Protein AF-A0A819YXC1-F1 (afdb_monomer_lite)

Sequence (133 aa):
MRSKEDSNTDRNRSNQQDRRNTTNINKDIIKSDGTELSPILGYSEEPLLPLAQACAPLNDIFHNLSFYVQLALKETPEQPRDGLSIDESAAIHLYTIEWDKPHRSLYSTLNYNLKNNDRPALLPFHRIFNKGL

Secondary structure (DSSP, 8-state):
--------------------------S-S----S------TTGGGSPPPPHHHHHGGGTTTSTTHHHHHHHHHHHS-SS-TTS--HHHHHHHHHHHPPPPTTSPPHHHHHHHHHHTT-HHHHHHHHGGG----

Radius of gyration: 30.27 Å; chains: 1; bounding box: 76×35×89 Å

Structure (mmCIF, N/CA/C/O backbone):
data_AF-A0A819YXC1-F1
#
_entry.id   AF-A0A819YXC1-F1
#
loop_
_atom_site.group_PDB
_atom_site.id
_atom_site.type_symbol
_atom_site.label_atom_id
_atom_site.label_alt_id
_atom_site.label_comp_id
_atom_site.label_asym_id
_atom_site.label_entity_id
_atom_site.label_seq_id
_atom_site.pdbx_PDB_ins_code
_atom_site.Cartn_x
_atom_site.Cartn_y
_atom_site.Cartn_z
_atom_site.occupancy
_atom_site.B_iso_or_equiv
_atom_site.auth_seq_id
_atom_site.auth_comp_id
_atom_site.auth_asym_id
_atom_site.auth_atom_id
_atom_site.pdbx_PDB_model_num
ATOM 1 N N . MET A 1 1 ? 57.436 12.893 75.046 1.00 37.62 1 MET A N 1
ATOM 2 C CA . MET A 1 1 ? 58.858 12.899 74.621 1.00 37.62 1 MET A CA 1
ATOM 3 C C . MET A 1 1 ? 58.949 11.954 73.427 1.00 37.62 1 MET A C 1
ATOM 5 O O . MET A 1 1 ? 58.628 10.796 73.606 1.00 37.62 1 MET A O 1
ATOM 9 N N . ARG A 1 2 ? 58.876 12.459 72.190 1.00 39.03 2 ARG A N 1
ATOM 10 C CA . ARG A 1 2 ? 59.947 12.967 71.302 1.00 39.03 2 ARG A CA 1
ATOM 11 C C . ARG A 1 2 ? 60.696 11.843 70.561 1.00 39.03 2 ARG A C 1
ATOM 13 O O . ARG A 1 2 ? 61.316 11.019 71.219 1.00 39.03 2 ARG A O 1
ATOM 20 N N . SER A 1 3 ? 60.627 11.946 69.222 1.00 43.12 3 SER A N 1
ATOM 21 C CA . SER A 1 3 ? 61.522 11.463 68.138 1.00 43.12 3 SER A CA 1
ATOM 22 C C . SER A 1 3 ? 60.753 10.617 67.106 1.00 43.12 3 SER A C 1
ATOM 24 O O . SER A 1 3 ? 60.200 9.591 67.475 1.00 43.12 3 SER A O 1
ATOM 26 N N . LYS A 1 4 ? 60.414 11.148 65.914 1.00 43.84 4 LYS A N 1
ATOM 27 C CA . LYS A 1 4 ? 61.235 11.432 64.699 1.00 43.84 4 LYS A CA 1
ATOM 28 C C . LYS A 1 4 ? 61.573 10.139 63.938 1.00 43.84 4 LYS A C 1
ATOM 30 O O . LYS A 1 4 ? 62.145 9.247 64.544 1.00 43.84 4 LYS A O 1
ATOM 35 N N . GLU A 1 5 ? 60.968 9.970 62.750 1.00 39.44 5 GLU A N 1
ATOM 36 C CA . GLU A 1 5 ? 61.634 9.992 61.417 1.00 39.44 5 GLU A CA 1
ATOM 37 C C . GLU A 1 5 ? 62.434 8.684 61.204 1.00 39.44 5 GLU A C 1
ATOM 39 O O . GLU A 1 5 ? 63.297 8.357 62.000 1.00 39.44 5 GLU A O 1
ATOM 44 N N . ASP A 1 6 ? 62.097 7.797 60.260 1.00 44.16 6 ASP A N 1
ATOM 45 C CA . ASP A 1 6 ? 62.303 8.022 58.829 1.00 44.16 6 ASP A CA 1
ATOM 46 C C . ASP A 1 6 ? 61.641 6.956 57.923 1.00 44.16 6 ASP A C 1
ATOM 48 O O . ASP 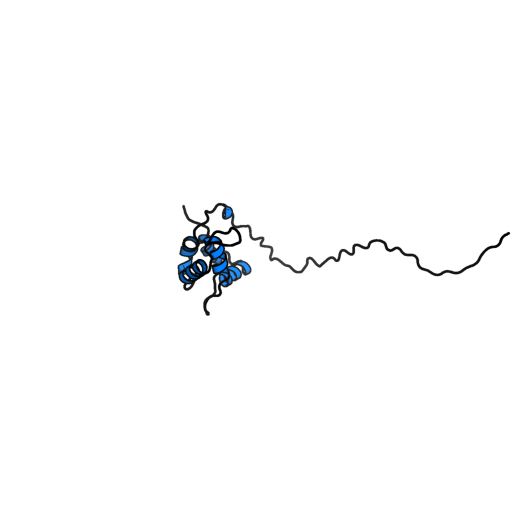A 1 6 ? 61.614 5.773 58.244 1.00 44.16 6 ASP A O 1
ATOM 52 N N . SER A 1 7 ? 61.212 7.426 56.743 1.00 41.75 7 SER A N 1
ATOM 53 C CA . SER A 1 7 ? 61.356 6.800 55.413 1.00 41.75 7 SER A CA 1
ATOM 54 C C . SER A 1 7 ? 60.830 5.372 55.178 1.00 41.75 7 SER A C 1
ATOM 56 O O . SER A 1 7 ? 61.437 4.397 55.594 1.00 41.75 7 SER A O 1
ATOM 58 N N . ASN A 1 8 ? 59.864 5.188 54.273 1.00 41.81 8 ASN A N 1
ATOM 59 C CA . ASN A 1 8 ? 60.129 5.193 52.830 1.00 41.81 8 ASN A CA 1
ATOM 60 C C . ASN A 1 8 ? 58.842 4.872 52.041 1.00 41.81 8 ASN A C 1
ATOM 62 O O . ASN A 1 8 ? 58.241 3.818 52.205 1.00 41.81 8 ASN A O 1
ATOM 66 N N . THR A 1 9 ? 58.445 5.829 51.205 1.00 44.41 9 THR A N 1
ATOM 67 C CA . THR A 1 9 ? 57.880 5.675 49.858 1.00 44.41 9 THR A CA 1
ATOM 68 C C . THR A 1 9 ? 57.171 4.361 49.531 1.00 44.41 9 THR A C 1
ATOM 70 O O . THR A 1 9 ? 57.817 3.411 49.104 1.00 44.41 9 THR A O 1
ATOM 73 N N . ASP A 1 10 ? 55.837 4.383 49.507 1.00 46.06 10 ASP A N 1
ATOM 74 C CA . ASP A 1 10 ? 55.152 3.659 48.444 1.00 46.06 10 ASP A CA 1
ATOM 75 C C . ASP A 1 10 ? 54.018 4.464 47.821 1.00 46.06 10 ASP A C 1
ATOM 77 O O . ASP A 1 10 ? 53.170 5.091 48.460 1.00 46.06 10 ASP A O 1
ATOM 81 N N . ARG A 1 11 ? 54.129 4.528 46.502 1.00 46.84 11 ARG A N 1
ATOM 82 C CA . ARG A 1 11 ? 53.378 5.365 45.586 1.00 46.84 11 ARG A CA 1
ATOM 83 C C . ARG A 1 11 ? 51.977 4.788 45.445 1.00 46.84 11 ARG A C 1
ATOM 85 O O . ARG A 1 11 ? 51.830 3.705 44.901 1.00 46.84 11 ARG A O 1
ATOM 92 N N . ASN A 1 12 ? 50.950 5.540 45.831 1.00 42.66 12 ASN A N 1
ATOM 93 C CA . ASN A 1 12 ? 49.647 5.444 45.167 1.00 42.66 12 ASN A CA 1
ATOM 94 C C . ASN A 1 12 ? 48.804 6.705 45.400 1.00 42.66 12 ASN A C 1
ATOM 96 O O . ASN A 1 12 ? 47.767 6.708 46.053 1.00 42.66 12 ASN A O 1
ATOM 100 N N . ARG A 1 13 ? 49.269 7.819 44.824 1.00 39.72 13 ARG A N 1
ATOM 101 C CA . ARG A 1 13 ? 48.371 8.881 44.360 1.00 39.72 13 ARG A CA 1
ATOM 102 C C . ARG A 1 13 ? 47.984 8.538 42.930 1.00 39.72 13 ARG A C 1
ATOM 104 O O . ARG A 1 13 ? 48.865 8.497 42.075 1.00 39.72 13 ARG A O 1
ATOM 111 N N . SER A 1 14 ? 46.692 8.389 42.662 1.00 43.00 14 SER A N 1
ATOM 112 C CA . SER A 1 14 ? 45.974 9.340 41.802 1.00 43.00 14 SER A CA 1
ATOM 113 C C . SER A 1 14 ? 44.521 8.913 41.618 1.00 43.00 14 SER A C 1
ATOM 115 O O . SER A 1 14 ? 44.220 7.970 40.898 1.00 43.00 14 SER A O 1
ATOM 117 N N . ASN A 1 15 ? 43.643 9.682 42.260 1.00 42.03 15 ASN A N 1
ATOM 118 C CA . ASN A 1 15 ? 42.511 10.345 41.623 1.00 42.03 15 ASN A CA 1
ATOM 119 C C . ASN A 1 15 ? 41.668 9.482 40.682 1.00 42.03 15 ASN A C 1
ATOM 121 O O . ASN A 1 15 ? 41.811 9.502 39.459 1.00 42.03 15 ASN A O 1
ATOM 125 N N . GLN A 1 16 ? 40.684 8.837 41.296 1.00 46.81 16 GLN A N 1
ATOM 126 C CA . GLN A 1 16 ? 39.405 8.528 40.681 1.00 46.81 16 GLN A CA 1
ATOM 127 C C . GLN A 1 16 ? 38.700 9.863 40.372 1.00 46.81 16 GLN A C 1
ATOM 129 O O . GLN A 1 16 ? 37.905 10.365 41.157 1.00 46.81 16 GLN A O 1
ATOM 134 N N . GLN A 1 17 ? 39.088 10.489 39.259 1.00 46.31 17 GLN A N 1
ATOM 135 C CA . GLN A 1 17 ? 38.450 11.684 38.720 1.00 46.31 17 GLN A CA 1
ATOM 136 C C . GLN A 1 17 ? 37.886 11.337 37.344 1.00 46.31 17 GLN A C 1
ATOM 138 O O . GLN A 1 17 ? 38.631 11.052 36.405 1.00 46.31 17 GLN A O 1
ATOM 143 N N . ASP A 1 18 ? 36.558 11.323 37.286 1.00 48.75 18 ASP A N 1
ATOM 144 C CA . ASP A 1 18 ? 35.676 11.434 36.126 1.00 48.75 18 ASP A CA 1
ATOM 145 C C . ASP A 1 18 ? 36.365 11.646 34.773 1.00 48.75 18 ASP A C 1
ATOM 147 O O . ASP A 1 18 ? 36.570 12.768 34.303 1.00 48.75 18 ASP A O 1
ATOM 151 N N . ARG A 1 19 ? 36.651 10.542 34.082 1.00 42.91 19 ARG A N 1
ATOM 152 C CA . ARG A 1 19 ? 36.908 10.563 32.644 1.00 42.91 19 ARG A CA 1
ATOM 153 C C . ARG A 1 19 ? 35.630 10.177 31.920 1.00 42.91 19 ARG A C 1
ATOM 155 O O . ARG A 1 19 ? 35.363 9.005 31.672 1.00 42.91 19 ARG A O 1
ATOM 162 N N . ARG A 1 20 ? 34.857 11.200 31.545 1.00 46.56 20 ARG A N 1
ATOM 163 C CA . ARG A 1 20 ? 33.948 11.128 30.397 1.00 46.56 20 ARG A CA 1
ATOM 164 C C . ARG A 1 20 ? 34.801 10.815 29.165 1.00 46.56 20 ARG A C 1
ATOM 166 O O . ARG A 1 20 ? 35.283 11.723 28.499 1.00 46.56 20 ARG A O 1
ATOM 173 N N . ASN A 1 21 ? 35.022 9.535 28.881 1.00 39.66 21 ASN A N 1
ATOM 174 C CA . ASN A 1 21 ? 35.557 9.112 27.595 1.00 39.66 21 ASN A CA 1
ATOM 175 C C . ASN A 1 21 ? 34.415 9.184 26.578 1.00 39.66 21 ASN A C 1
ATOM 177 O O . ASN A 1 21 ? 33.732 8.202 26.297 1.00 39.66 21 ASN A O 1
ATOM 181 N N . THR A 1 22 ? 34.212 10.391 26.048 1.00 42.28 22 THR A N 1
ATOM 182 C CA . THR A 1 22 ? 33.629 10.639 24.729 1.00 42.28 22 THR A CA 1
ATOM 183 C C . THR A 1 22 ? 34.379 9.791 23.712 1.00 42.28 22 THR A C 1
ATOM 185 O O . THR A 1 22 ? 35.410 10.196 23.175 1.00 42.28 22 THR A O 1
ATOM 188 N N . THR A 1 23 ? 33.879 8.581 23.475 1.00 42.09 23 THR A N 1
ATOM 189 C CA . THR A 1 23 ? 34.298 7.792 22.325 1.00 42.09 23 THR A CA 1
ATOM 190 C C . THR A 1 23 ? 33.631 8.432 21.124 1.00 42.09 23 THR A C 1
ATOM 192 O O . THR A 1 23 ? 32.432 8.298 20.897 1.00 42.09 23 THR A O 1
ATOM 195 N N . ASN A 1 24 ? 34.444 9.219 20.432 1.00 45.59 24 ASN A N 1
ATOM 196 C CA . ASN A 1 24 ? 34.221 9.779 19.118 1.00 45.59 24 ASN A CA 1
ATOM 197 C C . ASN A 1 24 ? 33.987 8.603 18.155 1.00 45.59 24 ASN A C 1
ATOM 199 O O . ASN A 1 24 ? 34.919 8.084 17.546 1.00 45.59 24 ASN A O 1
ATOM 203 N N . ILE A 1 25 ? 32.754 8.097 18.109 1.00 51.22 25 ILE A N 1
ATOM 204 C CA . ILE A 1 25 ? 32.323 7.140 17.095 1.00 51.22 25 ILE A CA 1
ATOM 205 C C . ILE A 1 25 ? 32.235 7.906 15.778 1.00 51.22 25 ILE A C 1
ATOM 207 O O . ILE A 1 25 ? 31.232 8.538 15.466 1.00 51.22 25 ILE A O 1
ATOM 211 N N . ASN A 1 26 ? 33.376 7.916 15.090 1.00 45.84 26 ASN A N 1
ATOM 212 C CA . ASN A 1 26 ? 33.585 8.117 13.663 1.00 45.84 26 ASN A CA 1
ATOM 213 C C . ASN A 1 26 ? 32.309 8.484 12.894 1.00 45.84 26 ASN A C 1
ATOM 215 O O . ASN A 1 26 ? 31.552 7.621 12.453 1.00 45.84 26 ASN A O 1
ATOM 219 N N . LYS A 1 27 ? 32.135 9.789 12.673 1.00 43.56 27 LYS A N 1
ATOM 220 C CA . LYS A 1 27 ? 31.130 10.408 11.793 1.00 43.56 27 LYS A CA 1
ATOM 221 C C . LYS A 1 27 ? 31.324 10.074 10.298 1.00 43.56 27 LYS A C 1
ATOM 223 O O . LYS A 1 27 ? 30.645 10.650 9.458 1.00 43.56 27 LYS A O 1
ATOM 228 N N . ASP A 1 28 ? 32.211 9.134 9.970 1.00 49.22 28 ASP A N 1
ATOM 229 C CA . ASP A 1 28 ? 32.780 8.947 8.631 1.00 49.22 28 ASP A CA 1
ATOM 230 C C . ASP A 1 28 ? 32.272 7.709 7.873 1.00 49.22 28 ASP A C 1
ATOM 232 O O . ASP A 1 28 ? 32.888 7.298 6.892 1.00 49.22 28 ASP A O 1
ATOM 236 N N . ILE A 1 29 ? 31.141 7.103 8.261 1.00 52.31 29 ILE A N 1
ATOM 237 C CA . ILE A 1 29 ? 30.541 6.006 7.470 1.00 52.31 29 ILE A CA 1
ATOM 238 C C . ILE A 1 29 ? 29.022 6.163 7.327 1.00 52.31 29 ILE A C 1
ATOM 240 O O . ILE A 1 29 ? 28.264 5.230 7.543 1.00 52.31 29 ILE A O 1
ATOM 244 N N . ILE A 1 30 ? 28.566 7.347 6.926 1.00 50.19 30 ILE A N 1
ATOM 245 C CA . ILE A 1 30 ? 27.427 7.477 6.008 1.00 50.19 30 ILE A CA 1
ATOM 246 C C . ILE A 1 30 ? 27.813 8.612 5.061 1.00 50.19 30 ILE A C 1
ATOM 248 O O . ILE A 1 30 ? 27.563 9.782 5.337 1.00 50.19 30 ILE A O 1
ATOM 252 N N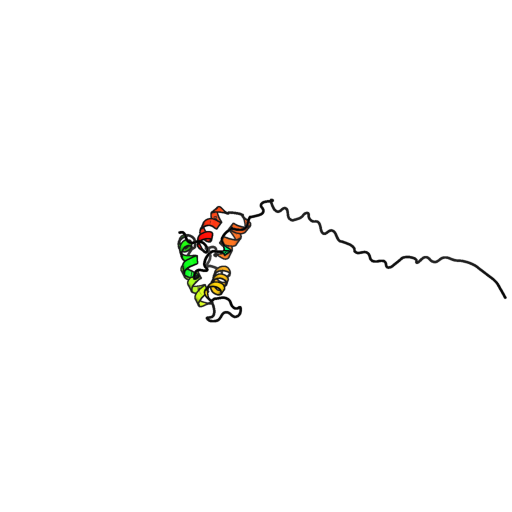 . LYS A 1 31 ? 28.465 8.289 3.939 1.00 43.34 31 LYS A N 1
ATOM 253 C CA . LYS A 1 31 ? 28.396 9.184 2.782 1.00 43.34 31 LYS A CA 1
ATOM 254 C C . LYS A 1 31 ? 26.957 9.094 2.281 1.00 43.34 31 LYS A C 1
ATOM 256 O O . LYS A 1 31 ? 26.660 8.243 1.450 1.00 43.34 31 LYS A O 1
ATOM 261 N N . SER A 1 32 ? 26.059 9.902 2.845 1.00 53.38 32 SER A N 1
ATOM 262 C CA . SER A 1 32 ? 24.868 10.286 2.101 1.00 53.38 32 SER A CA 1
ATOM 263 C C . SER A 1 32 ? 25.391 11.099 0.928 1.00 53.38 32 SER A C 1
ATOM 265 O O . SER A 1 32 ? 26.241 11.977 1.088 1.00 53.38 32 SER A O 1
ATOM 267 N N . ASP A 1 33 ? 24.967 10.761 -0.274 1.00 51.59 33 ASP A N 1
ATOM 268 C CA . ASP A 1 33 ? 25.308 11.471 -1.499 1.00 51.59 33 ASP A CA 1
ATOM 269 C C . ASP A 1 33 ? 24.599 12.832 -1.564 1.00 51.59 33 ASP A C 1
ATOM 271 O O . ASP A 1 33 ? 24.025 13.184 -2.583 1.00 51.59 33 ASP A O 1
ATOM 275 N N . GLY A 1 34 ? 24.602 13.597 -0.466 1.00 50.44 34 GLY A N 1
ATOM 276 C CA . GLY A 1 34 ? 24.258 15.019 -0.406 1.00 50.44 34 GLY A CA 1
ATOM 277 C C . GLY A 1 34 ? 22.885 15.428 -0.938 1.00 50.44 34 GLY A C 1
ATOM 278 O O . GLY A 1 34 ? 22.594 16.620 -0.961 1.00 50.44 34 GLY A O 1
ATOM 279 N N . THR A 1 35 ? 22.034 14.495 -1.355 1.00 54.94 35 THR A N 1
ATOM 280 C CA . THR A 1 35 ? 20.732 14.818 -1.919 1.00 54.94 35 THR A CA 1
ATOM 281 C C . THR A 1 35 ? 19.728 14.720 -0.788 1.00 54.94 35 THR A C 1
ATOM 283 O O . THR A 1 35 ? 19.040 13.717 -0.624 1.00 54.94 35 THR A O 1
ATOM 286 N N . GLU A 1 36 ? 19.690 15.756 0.050 1.00 59.47 36 GLU A N 1
ATOM 287 C CA . GLU A 1 36 ? 18.608 15.945 1.010 1.00 59.47 36 GLU A CA 1
ATOM 288 C C . GLU A 1 36 ? 17.294 15.966 0.218 1.00 59.47 36 GLU A C 1
ATOM 290 O O . GLU A 1 36 ? 16.993 16.911 -0.515 1.00 59.47 36 GLU A O 1
ATOM 295 N N . LEU A 1 37 ? 16.548 14.859 0.261 1.00 62.38 37 LEU A N 1
ATOM 296 C CA . LEU A 1 37 ? 15.293 14.763 -0.461 1.00 62.38 37 LEU A CA 1
ATOM 297 C C . LEU A 1 37 ? 14.291 15.655 0.259 1.00 62.38 37 LEU A C 1
ATOM 299 O O . LEU A 1 37 ? 13.804 15.303 1.330 1.00 62.38 37 LEU A O 1
ATOM 303 N N . SER A 1 38 ? 13.988 16.810 -0.334 1.00 66.44 38 SER A N 1
ATOM 304 C CA . SER A 1 38 ? 12.944 17.678 0.197 1.00 66.44 38 SER A CA 1
ATOM 305 C C . SER A 1 38 ? 11.631 16.891 0.316 1.00 66.44 38 SER A C 1
ATOM 307 O O . SER A 1 38 ? 11.305 16.136 -0.613 1.00 66.44 38 SER A O 1
ATOM 309 N N . PRO A 1 39 ? 10.886 17.055 1.426 1.00 66.88 39 PRO A N 1
ATOM 310 C CA . PRO A 1 39 ? 9.560 16.474 1.577 1.00 66.88 39 PRO A CA 1
ATOM 311 C C . PRO A 1 39 ? 8.666 16.818 0.384 1.00 66.88 39 PRO A C 1
ATOM 313 O O . PRO A 1 39 ? 8.789 17.895 -0.205 1.00 66.88 39 PRO A O 1
ATOM 316 N N . ILE A 1 40 ? 7.745 15.918 0.041 1.00 66.88 40 ILE A N 1
ATOM 317 C CA . ILE A 1 40 ? 6.699 16.222 -0.938 1.00 66.88 40 ILE A CA 1
ATOM 318 C C . ILE A 1 40 ? 5.764 17.251 -0.288 1.00 66.88 40 ILE A C 1
ATOM 320 O O . ILE A 1 40 ? 5.000 16.924 0.619 1.00 66.88 40 ILE A O 1
ATOM 324 N N . LEU A 1 41 ? 5.881 18.513 -0.705 1.00 70.19 41 LEU A N 1
ATOM 325 C CA . LEU A 1 41 ? 5.071 19.616 -0.184 1.00 70.19 41 LEU A CA 1
ATOM 326 C C . LEU A 1 41 ? 3.600 19.450 -0.592 1.00 70.19 41 LEU A C 1
ATOM 328 O O . LEU A 1 41 ? 3.315 19.011 -1.702 1.00 70.19 41 LEU A O 1
ATOM 332 N N . GLY A 1 42 ? 2.679 19.828 0.299 1.00 64.31 42 GLY A N 1
ATOM 333 C CA . GLY A 1 42 ? 1.230 19.778 0.057 1.00 64.31 42 GLY A CA 1
ATOM 334 C C . GLY A 1 42 ? 0.578 18.419 0.321 1.00 64.31 42 GLY A C 1
ATOM 335 O O . GLY A 1 42 ? -0.638 18.354 0.426 1.00 64.31 42 GLY A O 1
ATOM 336 N N . TYR A 1 43 ? 1.365 17.358 0.524 1.00 66.25 43 TYR A N 1
ATOM 337 C CA . TYR A 1 43 ? 0.850 16.011 0.789 1.00 66.25 43 TYR A CA 1
ATOM 338 C C . TYR A 1 43 ? -0.016 15.925 2.057 1.00 66.25 43 TYR A C 1
ATOM 340 O O . TYR A 1 43 ? -1.001 15.198 2.080 1.00 66.25 43 TYR A O 1
ATOM 348 N N . SER A 1 44 ? 0.336 16.663 3.117 1.00 70.62 44 SER A N 1
ATOM 349 C CA . SER A 1 44 ? -0.435 16.687 4.371 1.00 70.62 44 SER A CA 1
ATOM 350 C C . SER A 1 44 ? -1.829 17.295 4.227 1.00 70.62 44 SER A C 1
ATOM 352 O O . SER A 1 44 ? -2.676 17.057 5.081 1.00 70.62 44 SER A O 1
ATOM 354 N N . GLU A 1 45 ? -2.051 18.082 3.173 1.00 75.12 45 GLU A N 1
ATOM 355 C CA . GLU A 1 45 ? -3.302 18.804 2.931 1.00 75.12 45 GLU A CA 1
ATOM 356 C C . GLU A 1 45 ? -4.261 18.020 2.022 1.00 75.12 45 GLU A C 1
ATOM 358 O O . GLU A 1 45 ? -5.393 18.446 1.790 1.00 75.12 45 GLU A O 1
ATOM 363 N N . GLU A 1 46 ? -3.816 16.878 1.492 1.00 69.50 46 GLU A N 1
ATOM 364 C CA . GLU A 1 46 ? -4.615 16.034 0.611 1.00 69.50 46 GLU A CA 1
ATOM 365 C C . GLU A 1 46 ? -5.658 15.248 1.419 1.00 69.50 46 GLU A C 1
ATOM 367 O O . GLU A 1 46 ? -5.356 14.713 2.492 1.00 69.50 46 GLU A O 1
ATOM 372 N N . PRO A 1 47 ? -6.902 15.142 0.923 1.00 74.81 47 PRO A N 1
ATOM 373 C CA . PRO A 1 47 ? -7.937 14.392 1.612 1.00 74.81 47 PRO A CA 1
ATOM 374 C C . PRO A 1 47 ? -7.589 12.902 1.640 1.00 74.81 47 PRO A C 1
ATOM 376 O O . PRO A 1 47 ? -7.214 12.312 0.625 1.00 74.81 47 PRO A O 1
ATOM 379 N N . LEU A 1 48 ? -7.791 12.266 2.795 1.00 79.19 48 LEU A N 1
ATOM 380 C CA . LEU A 1 48 ? -7.687 10.816 2.907 1.00 79.19 48 LEU A CA 1
ATOM 381 C C . LEU A 1 48 ? -8.808 10.167 2.087 1.00 79.19 48 LEU A C 1
ATOM 383 O O . LEU A 1 48 ? -9.995 10.370 2.351 1.00 79.19 48 LEU A O 1
ATOM 387 N N . LEU A 1 49 ? -8.418 9.403 1.069 1.00 85.31 49 LEU A N 1
ATOM 388 C CA . LEU A 1 49 ? -9.335 8.642 0.229 1.00 85.31 49 LEU A CA 1
ATOM 389 C C . LEU A 1 49 ? -9.444 7.198 0.734 1.00 85.31 49 LEU A C 1
ATOM 391 O O . LEU A 1 49 ? -8.460 6.661 1.246 1.00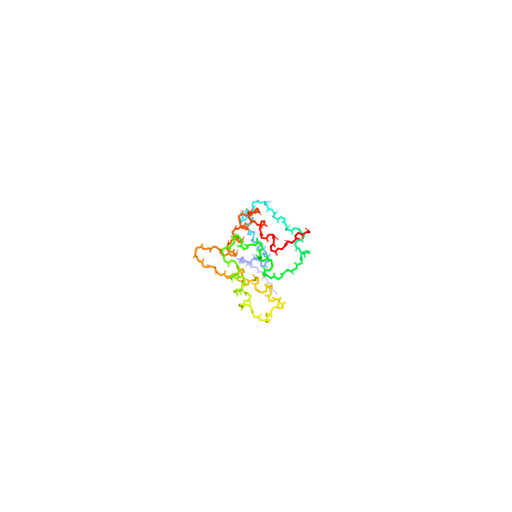 85.31 49 LEU A O 1
ATOM 395 N N . PRO A 1 50 ? -10.593 6.529 0.514 1.00 91.31 50 PRO A N 1
ATOM 396 C CA . PRO A 1 50 ? -10.688 5.089 0.710 1.00 91.31 50 PRO A CA 1
ATOM 397 C C . PRO A 1 50 ? -9.601 4.359 -0.081 1.00 91.31 50 PRO A C 1
ATOM 399 O O . PRO A 1 50 ? -9.303 4.737 -1.224 1.00 91.31 50 PRO A O 1
ATOM 402 N N . LEU A 1 51 ? -9.053 3.278 0.478 1.00 91.50 51 LEU A N 1
ATOM 403 C CA . LEU A 1 51 ? -7.877 2.593 -0.064 1.00 91.50 51 LEU A CA 1
ATOM 404 C C . LEU A 1 51 ? -8.073 2.188 -1.530 1.00 91.50 51 LEU A C 1
ATOM 406 O O . LEU A 1 51 ? -7.204 2.402 -2.374 1.00 91.50 51 LEU A O 1
ATOM 410 N N . ALA A 1 52 ? -9.251 1.659 -1.863 1.00 91.75 52 ALA A N 1
ATOM 411 C CA . ALA A 1 52 ? -9.574 1.251 -3.226 1.00 91.75 52 ALA A CA 1
ATOM 412 C C . ALA A 1 52 ? -9.549 2.418 -4.228 1.00 91.75 52 ALA A C 1
ATOM 414 O O . ALA A 1 52 ? -9.111 2.240 -5.365 1.00 91.75 52 ALA A O 1
ATOM 415 N N . GLN A 1 53 ? -9.987 3.613 -3.819 1.00 90.50 53 GLN A N 1
ATOM 416 C CA . GLN A 1 53 ? -9.958 4.796 -4.682 1.00 90.50 53 GLN A CA 1
ATOM 417 C C . GLN A 1 53 ? -8.532 5.308 -4.869 1.00 90.50 53 GLN A C 1
ATOM 419 O O . GLN A 1 53 ? -8.151 5.644 -5.989 1.00 90.50 53 GLN A O 1
ATOM 424 N N . ALA A 1 54 ? -7.743 5.310 -3.796 1.00 88.06 54 ALA A N 1
ATOM 425 C CA . ALA A 1 54 ? -6.339 5.692 -3.831 1.00 88.06 54 ALA A CA 1
ATOM 426 C C . ALA A 1 54 ? -5.508 4.747 -4.724 1.00 88.06 54 ALA A C 1
ATOM 428 O O . ALA A 1 54 ? -4.652 5.185 -5.489 1.00 88.06 54 ALA A O 1
ATOM 429 N N . CYS A 1 55 ? -5.794 3.442 -4.703 1.00 90.31 55 CYS A N 1
ATOM 430 C CA . CYS A 1 55 ? -5.092 2.459 -5.532 1.00 90.31 55 CYS A CA 1
ATOM 431 C C . CYS A 1 55 ? -5.598 2.369 -6.981 1.00 90.31 55 CYS A C 1
ATOM 43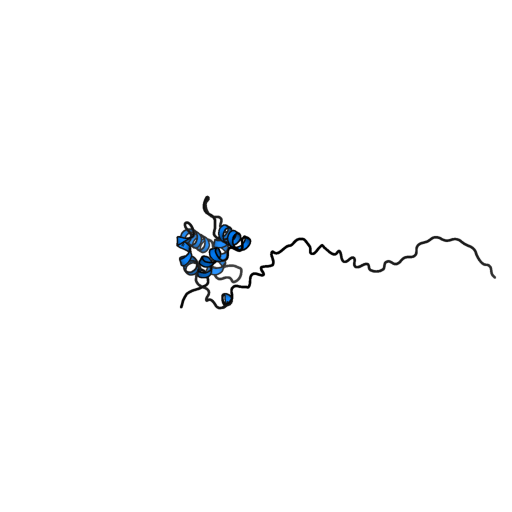3 O O . CYS A 1 55 ? -4.886 1.831 -7.829 1.00 90.31 55 CYS A O 1
ATOM 435 N N . ALA A 1 56 ? -6.786 2.889 -7.303 1.00 89.62 56 ALA A N 1
ATOM 436 C CA . ALA A 1 56 ? -7.365 2.768 -8.645 1.00 89.62 56 ALA A CA 1
ATOM 437 C C . ALA A 1 56 ? -6.436 3.253 -9.784 1.00 89.62 56 ALA A C 1
ATOM 439 O O . ALA A 1 56 ? -6.315 2.532 -10.778 1.00 89.62 56 ALA A O 1
ATOM 440 N N . PRO A 1 57 ? -5.711 4.388 -9.663 1.00 87.31 57 PRO A N 1
ATOM 441 C CA . PRO A 1 57 ? -4.786 4.861 -10.698 1.00 87.31 57 PRO A CA 1
ATOM 442 C C . PRO A 1 57 ? -3.554 3.971 -10.916 1.00 87.31 57 PRO A C 1
ATOM 444 O O . PRO A 1 57 ? -2.811 4.191 -11.869 1.00 87.31 57 PRO A O 1
ATOM 447 N N . LEU A 1 58 ? -3.304 3.010 -10.023 1.00 88.62 58 LEU A N 1
ATOM 448 C CA . LEU A 1 58 ? -2.141 2.124 -10.053 1.00 88.62 58 LEU A CA 1
ATOM 449 C C . LEU A 1 58 ? -2.434 0.735 -10.621 1.00 88.62 58 LEU A C 1
ATOM 451 O O . LEU A 1 58 ? -1.502 -0.048 -10.810 1.00 88.62 58 LEU A O 1
ATOM 455 N N . ASN A 1 59 ? -3.701 0.417 -10.894 1.00 87.06 59 ASN A N 1
ATOM 456 C CA . ASN A 1 59 ? -4.104 -0.910 -11.363 1.00 87.06 59 ASN A CA 1
ATOM 457 C C . ASN A 1 59 ? -3.403 -1.331 -12.664 1.00 87.06 59 ASN A C 1
ATOM 459 O O . ASN A 1 59 ? -3.126 -2.513 -12.838 1.00 87.06 59 ASN A O 1
ATOM 463 N N . ASP A 1 60 ? -3.063 -0.380 -13.536 1.00 86.44 60 ASP A N 1
ATOM 464 C CA . ASP A 1 60 ? -2.380 -0.668 -14.807 1.00 86.44 60 ASP A CA 1
ATOM 465 C C . ASP A 1 60 ? -0.861 -0.865 -14.649 1.00 86.44 60 ASP A C 1
ATOM 467 O O . ASP A 1 60 ? -0.182 -1.315 -15.570 1.00 86.44 60 ASP A O 1
ATOM 471 N N . ILE A 1 61 ? -0.309 -0.523 -13.482 1.00 87.12 61 ILE A N 1
ATOM 472 C CA . ILE A 1 61 ? 1.133 -0.579 -13.189 1.00 87.12 61 ILE A CA 1
ATOM 473 C C . ILE A 1 61 ? 1.479 -1.871 -12.458 1.00 87.12 61 ILE A C 1
ATOM 475 O O . ILE A 1 61 ? 2.556 -2.442 -12.638 1.00 87.12 61 ILE A O 1
ATOM 479 N N . PHE A 1 62 ? 0.557 -2.331 -11.620 1.00 87.44 62 PHE A N 1
ATOM 480 C CA . PHE A 1 62 ? 0.766 -3.449 -10.724 1.00 87.44 62 PHE A CA 1
ATOM 481 C C . PHE A 1 62 ? -0.097 -4.643 -11.100 1.00 87.44 62 PHE A C 1
ATOM 483 O O . PHE A 1 62 ? -1.317 -4.552 -11.216 1.00 87.44 62 PHE A O 1
ATOM 490 N N . HIS A 1 63 ? 0.543 -5.804 -11.201 1.00 89.75 63 HIS A N 1
ATOM 491 C CA . HIS A 1 63 ? -0.151 -7.050 -11.488 1.00 89.75 63 HIS A CA 1
ATOM 492 C C . HIS A 1 63 ? -1.173 -7.388 -10.393 1.00 89.75 63 HIS A C 1
ATOM 494 O O . HIS A 1 63 ? -0.810 -7.529 -9.229 1.00 89.75 63 HIS A O 1
ATOM 500 N N . ASN A 1 64 ? -2.443 -7.552 -10.776 1.00 92.69 64 ASN A N 1
ATOM 501 C CA . ASN A 1 64 ? -3.540 -7.937 -9.883 1.00 92.69 64 ASN A CA 1
ATOM 502 C C . ASN A 1 64 ? -3.698 -7.051 -8.631 1.00 92.69 64 ASN A C 1
ATOM 504 O O . ASN A 1 64 ? -4.191 -7.520 -7.607 1.00 92.69 64 ASN A O 1
ATOM 508 N N . LEU A 1 65 ? -3.348 -5.759 -8.694 1.00 93.44 65 LEU A N 1
ATOM 509 C CA . LEU A 1 65 ? -3.432 -4.861 -7.532 1.00 93.44 65 LEU A CA 1
ATOM 510 C C . LEU A 1 65 ? -4.818 -4.857 -6.875 1.00 93.44 65 LEU A C 1
ATOM 512 O O . LEU A 1 65 ? -4.921 -4.940 -5.656 1.00 93.44 65 LEU A O 1
ATOM 516 N N . SER A 1 66 ? -5.888 -4.834 -7.671 1.00 93.94 66 SER A N 1
ATOM 517 C CA . SER A 1 66 ? -7.264 -4.866 -7.156 1.00 93.94 66 SER A CA 1
ATOM 518 C C . SER A 1 66 ? -7.574 -6.106 -6.309 1.00 93.94 66 SER A C 1
ATOM 520 O O . SER A 1 66 ? -8.358 -6.010 -5.366 1.00 93.94 66 SER A O 1
ATOM 522 N N . PHE A 1 67 ? -6.964 -7.257 -6.614 1.00 95.06 67 PHE A N 1
ATOM 523 C CA . PHE A 1 67 ? -7.097 -8.459 -5.789 1.00 95.06 67 PHE A CA 1
ATOM 524 C C . PHE A 1 67 ? -6.416 -8.259 -4.433 1.00 95.06 67 PHE A C 1
ATOM 526 O O . PHE A 1 67 ? -7.038 -8.496 -3.403 1.00 95.06 67 PHE A O 1
ATOM 533 N N . TYR A 1 68 ? -5.180 -7.753 -4.421 1.00 95.69 68 TYR A N 1
ATOM 534 C CA . TYR A 1 68 ? -4.444 -7.512 -3.178 1.00 95.69 68 TYR A CA 1
ATOM 535 C C . TYR A 1 68 ? -5.077 -6.415 -2.316 1.00 95.6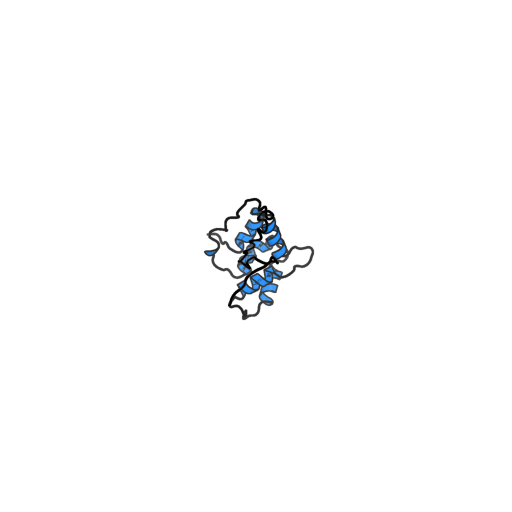9 68 TYR A C 1
ATOM 537 O O . TYR A 1 68 ? -5.080 -6.532 -1.096 1.00 95.69 68 TYR A O 1
ATOM 545 N N . VAL A 1 69 ? -5.675 -5.389 -2.927 1.00 95.62 69 VAL A N 1
ATOM 546 C CA . VAL A 1 69 ? -6.464 -4.372 -2.212 1.00 95.62 69 VAL A CA 1
ATOM 547 C C . VAL A 1 69 ? -7.665 -5.013 -1.515 1.00 95.62 69 VAL A C 1
ATOM 549 O O . VAL A 1 69 ? -7.901 -4.760 -0.337 1.00 95.62 69 VAL A O 1
ATOM 552 N N . GLN A 1 70 ? -8.413 -5.870 -2.216 1.00 96.00 70 GLN A N 1
ATOM 553 C CA . GLN A 1 70 ? -9.550 -6.580 -1.621 1.00 96.00 70 GLN A CA 1
ATOM 554 C C . GLN A 1 70 ? -9.112 -7.557 -0.529 1.00 96.00 70 GLN A C 1
ATOM 556 O O . GLN A 1 70 ? -9.783 -7.665 0.494 1.00 96.00 70 GLN A O 1
ATOM 561 N N . LEU A 1 71 ? -7.991 -8.251 -0.733 1.00 96.31 71 LEU A N 1
ATOM 562 C CA . LEU A 1 71 ? -7.417 -9.148 0.261 1.00 96.31 71 LEU A CA 1
ATOM 563 C C . LEU A 1 71 ? -7.044 -8.379 1.533 1.00 96.31 71 LEU A C 1
ATOM 565 O O . LEU A 1 71 ? -7.485 -8.757 2.612 1.00 96.31 71 LEU A O 1
ATOM 569 N N . ALA A 1 72 ? -6.335 -7.258 1.394 1.00 95.75 72 ALA A N 1
ATOM 570 C CA . ALA A 1 72 ? -5.952 -6.410 2.515 1.00 95.75 72 ALA A CA 1
ATOM 571 C C . ALA A 1 72 ? -7.172 -5.881 3.286 1.00 95.75 72 ALA A C 1
ATOM 573 O O . ALA A 1 72 ? -7.204 -5.968 4.508 1.00 95.75 72 ALA A O 1
ATOM 574 N N . LEU A 1 73 ? -8.205 -5.399 2.582 1.00 95.19 73 LEU A N 1
ATOM 575 C CA . LEU A 1 73 ? -9.458 -4.952 3.203 1.00 95.19 73 LEU A CA 1
ATOM 576 C C . LEU A 1 73 ? -10.175 -6.082 3.951 1.00 95.19 73 LEU A C 1
ATOM 578 O O . LEU A 1 73 ? -10.711 -5.856 5.030 1.00 95.19 73 LEU A O 1
ATOM 582 N N . LYS A 1 74 ? -10.184 -7.294 3.390 1.00 95.25 74 LYS A N 1
ATOM 583 C CA . LYS A 1 74 ? -10.826 -8.467 3.995 1.00 95.25 74 LYS A CA 1
ATOM 584 C C . LYS A 1 74 ? -10.087 -8.966 5.239 1.00 95.25 74 LYS A C 1
ATOM 586 O O . LYS A 1 74 ? -10.722 -9.483 6.154 1.00 95.25 74 LYS A O 1
ATOM 591 N N . GLU A 1 75 ? -8.761 -8.875 5.247 1.00 93.50 75 GLU A N 1
ATOM 592 C CA . GLU A 1 75 ? -7.923 -9.308 6.371 1.00 93.50 75 GLU A CA 1
ATOM 593 C C . GLU A 1 75 ? -7.856 -8.266 7.494 1.00 93.50 75 GLU A C 1
ATOM 595 O O . GLU A 1 75 ? -7.512 -8.598 8.630 1.00 93.50 75 GLU A O 1
ATOM 600 N N . THR A 1 76 ? -8.230 -7.018 7.207 1.00 93.62 76 THR A N 1
ATOM 601 C CA . THR A 1 76 ? -8.381 -5.974 8.218 1.00 93.62 76 THR A CA 1
ATOM 602 C C . THR A 1 76 ? -9.638 -6.208 9.064 1.00 93.62 76 THR A C 1
ATOM 604 O O . THR A 1 76 ? -10.741 -6.294 8.521 1.00 93.62 76 THR A O 1
ATOM 607 N N . PRO A 1 77 ? -9.517 -6.282 10.403 1.00 89.19 77 PRO A N 1
ATOM 608 C CA . PRO A 1 77 ? -10.673 -6.376 11.287 1.00 89.19 77 PRO A CA 1
ATOM 609 C C . PRO A 1 77 ? -11.596 -5.159 11.158 1.00 89.19 77 PRO A C 1
ATOM 611 O O . PRO A 1 77 ? -11.123 -4.034 11.024 1.00 89.19 77 PRO A O 1
ATOM 614 N N . GLU A 1 78 ? -12.905 -5.360 11.329 1.00 85.00 78 GLU A N 1
ATOM 615 C CA . GLU A 1 78 ? -13.897 -4.266 11.330 1.00 85.00 78 GLU A CA 1
ATOM 616 C C . GLU A 1 78 ? -13.623 -3.200 12.409 1.00 85.00 78 GLU A C 1
ATOM 618 O O . GLU A 1 78 ? -14.054 -2.056 12.282 1.00 85.00 78 GLU A O 1
ATOM 623 N N . GLN A 1 79 ? -12.899 -3.570 13.471 1.00 86.75 79 GLN A N 1
ATOM 624 C CA . GLN A 1 79 ? -12.429 -2.662 14.517 1.00 86.75 79 GLN A CA 1
ATOM 625 C C . GLN A 1 79 ? -10.914 -2.830 14.724 1.00 86.75 79 GLN A C 1
ATOM 627 O O . GLN A 1 79 ? -10.490 -3.685 15.514 1.00 86.75 79 GLN A O 1
ATOM 632 N N . PRO A 1 80 ? -10.083 -2.039 14.022 1.00 83.12 80 PRO A N 1
ATOM 633 C CA . PRO A 1 80 ? -8.645 -1.981 14.266 1.00 83.12 80 PRO A CA 1
ATOM 634 C C . PRO A 1 80 ? -8.344 -1.541 15.709 1.00 83.12 80 PRO A C 1
ATOM 636 O O . PRO A 1 80 ? -9.035 -0.698 16.283 1.00 83.12 80 PRO A O 1
ATOM 639 N N . ARG A 1 81 ? -7.327 -2.141 16.342 1.00 77.00 81 ARG A N 1
ATOM 640 C CA . ARG A 1 81 ? -7.042 -1.962 17.786 1.00 77.00 81 ARG A CA 1
ATOM 641 C C . ARG A 1 81 ? -6.340 -0.647 18.136 1.00 77.00 81 ARG A C 1
ATOM 643 O O . ARG A 1 81 ? -6.179 -0.343 19.314 1.00 77.00 81 ARG A O 1
ATOM 650 N N . ASP A 1 82 ? -5.885 0.087 17.137 1.00 79.88 82 ASP A N 1
ATOM 651 C CA . ASP A 1 82 ? -4.926 1.189 17.226 1.00 79.88 82 ASP A CA 1
ATOM 652 C C . ASP A 1 82 ? -5.541 2.563 16.921 1.00 79.88 82 ASP A C 1
ATOM 654 O O . ASP A 1 82 ? -4.828 3.562 16.882 1.00 79.88 82 ASP A O 1
ATOM 658 N N . GLY A 1 83 ? -6.866 2.630 16.756 1.00 82.81 83 GLY A N 1
ATOM 659 C CA . GLY A 1 83 ? -7.566 3.868 16.408 1.00 82.81 83 GLY A CA 1
ATOM 660 C C . GLY A 1 83 ? -7.430 4.256 14.935 1.00 82.81 83 GLY A C 1
ATOM 661 O O . GLY A 1 83 ? -7.885 5.336 14.565 1.00 82.81 83 GLY A O 1
ATOM 662 N N . LEU A 1 84 ? -6.841 3.386 14.107 1.00 88.69 84 LEU A N 1
ATOM 663 C CA . LEU A 1 84 ? -6.844 3.536 12.658 1.00 88.69 84 LEU A CA 1
ATOM 664 C C . LEU A 1 84 ? -8.224 3.218 12.084 1.00 88.69 84 LEU A C 1
ATOM 666 O O . LEU A 1 84 ? -8.959 2.359 12.581 1.00 88.69 84 LEU A O 1
ATOM 670 N N . SER A 1 85 ? -8.553 3.882 10.984 1.00 89.88 85 SER A N 1
ATOM 671 C CA . SER A 1 85 ? -9.650 3.460 10.122 1.00 89.88 85 SER A CA 1
ATOM 672 C C . SER A 1 85 ? -9.337 2.119 9.448 1.00 89.88 85 SER A C 1
ATOM 674 O O . SER A 1 85 ? -8.183 1.695 9.326 1.00 89.88 85 SER A O 1
ATOM 676 N N . ILE A 1 86 ? -10.386 1.448 8.968 1.00 92.00 86 ILE A N 1
ATOM 677 C CA . ILE A 1 86 ? -10.256 0.204 8.196 1.00 92.00 86 ILE A CA 1
ATOM 678 C C . ILE A 1 86 ? -9.364 0.430 6.969 1.00 92.00 86 ILE A C 1
ATOM 680 O O . ILE A 1 86 ? -8.503 -0.398 6.686 1.00 92.00 86 ILE A O 1
ATOM 684 N N . ASP A 1 87 ? -9.526 1.557 6.272 1.00 91.12 87 ASP A N 1
ATOM 685 C CA . ASP A 1 87 ? -8.726 1.889 5.092 1.00 91.12 87 ASP A CA 1
ATOM 686 C C . ASP A 1 87 ? -7.242 2.099 5.431 1.00 91.12 87 ASP A C 1
ATOM 688 O O . ASP A 1 87 ? -6.378 1.587 4.722 1.00 91.12 87 ASP A O 1
ATOM 692 N N . GLU A 1 88 ? -6.925 2.784 6.534 1.00 89.50 88 GLU A N 1
ATOM 693 C CA . GLU A 1 88 ? -5.538 2.983 6.982 1.00 89.50 88 GLU A CA 1
ATOM 694 C C . GLU A 1 88 ? -4.880 1.663 7.393 1.00 89.50 88 GLU A C 1
ATOM 696 O O . GLU A 1 88 ? -3.755 1.367 6.987 1.00 89.50 88 GLU A O 1
ATOM 701 N N . SER A 1 89 ? -5.589 0.831 8.157 1.00 93.69 89 SER A N 1
ATOM 702 C CA . SER A 1 89 ? -5.079 -0.477 8.571 1.00 93.69 89 SER A CA 1
ATOM 703 C C . SER A 1 89 ? -4.917 -1.422 7.368 1.00 93.69 89 SER A C 1
ATOM 705 O O . SER A 1 89 ? -3.884 -2.077 7.217 1.00 93.69 89 SER A O 1
ATOM 707 N N . ALA A 1 90 ? -5.871 -1.412 6.431 1.00 93.94 90 ALA A N 1
ATOM 708 C CA . ALA A 1 90 ? -5.763 -2.145 5.173 1.00 93.94 90 ALA A CA 1
ATOM 709 C C . ALA A 1 90 ? -4.619 -1.633 4.287 1.00 93.94 90 ALA A C 1
ATOM 711 O O . ALA A 1 90 ? -3.981 -2.433 3.609 1.00 93.94 90 ALA A O 1
ATOM 712 N N . ALA A 1 91 ? -4.302 -0.336 4.302 1.00 92.75 91 ALA A N 1
ATOM 713 C CA . ALA A 1 91 ? -3.151 0.194 3.574 1.00 92.75 91 ALA A CA 1
ATOM 714 C C . ALA A 1 91 ? -1.833 -0.386 4.116 1.00 92.75 91 ALA A C 1
ATOM 716 O O . ALA A 1 91 ? -0.947 -0.751 3.339 1.00 92.75 91 ALA A O 1
ATOM 717 N N . ILE A 1 92 ? -1.724 -0.530 5.441 1.00 91.75 92 ILE A N 1
ATOM 718 C CA . ILE A 1 92 ? -0.577 -1.176 6.092 1.00 91.75 92 ILE A CA 1
ATOM 719 C C . ILE A 1 92 ? -0.506 -2.656 5.703 1.00 91.75 92 ILE A C 1
ATOM 721 O O . ILE A 1 92 ? 0.571 -3.120 5.327 1.00 91.75 92 ILE A O 1
ATOM 725 N N . HIS A 1 93 ? -1.628 -3.385 5.727 1.00 93.44 93 HIS A N 1
ATOM 726 C CA . HIS A 1 93 ? -1.675 -4.771 5.244 1.00 93.44 93 HIS A CA 1
ATOM 727 C C . HIS A 1 93 ? -1.251 -4.880 3.777 1.00 93.44 93 HIS A C 1
ATOM 729 O O . HIS A 1 93 ? -0.363 -5.658 3.450 1.00 93.44 93 HIS A O 1
ATOM 735 N N . LEU A 1 94 ? -1.813 -4.062 2.885 1.00 94.69 94 LEU A N 1
ATOM 736 C CA . LEU A 1 94 ? -1.454 -4.053 1.466 1.00 94.69 94 LEU A CA 1
ATOM 737 C C . LEU A 1 94 ? 0.046 -3.806 1.255 1.00 94.69 94 LEU A C 1
ATOM 739 O O . LEU A 1 94 ? 0.652 -4.390 0.355 1.00 94.69 94 LEU A O 1
ATOM 743 N N . TYR A 1 95 ? 0.646 -2.943 2.078 1.00 91.94 95 TYR A N 1
ATOM 744 C CA . TYR A 1 95 ? 2.081 -2.711 2.062 1.00 91.94 95 TYR A CA 1
ATOM 745 C C . TYR A 1 95 ? 2.854 -3.959 2.507 1.00 91.94 95 TYR A C 1
ATOM 747 O O . TYR A 1 95 ? 3.845 -4.301 1.882 1.00 91.94 95 TYR A O 1
ATOM 755 N N . THR A 1 96 ? 2.428 -4.683 3.538 1.00 90.88 96 THR A N 1
ATOM 756 C CA . THR A 1 96 ? 3.212 -5.805 4.086 1.00 90.88 96 THR A CA 1
ATOM 757 C C . THR A 1 96 ? 2.956 -7.164 3.430 1.00 90.88 96 THR A C 1
ATOM 759 O O . THR A 1 96 ? 3.806 -8.046 3.561 1.00 90.88 96 THR A O 1
ATOM 762 N N . ILE A 1 97 ? 1.846 -7.349 2.711 1.00 91.62 97 ILE A N 1
ATOM 763 C CA . ILE A 1 97 ? 1.504 -8.614 2.045 1.00 91.62 97 ILE A CA 1
ATOM 764 C C . ILE A 1 97 ? 2.523 -8.952 0.938 1.00 91.62 97 ILE A C 1
ATOM 766 O O . ILE A 1 97 ? 2.826 -8.139 0.057 1.00 91.62 97 ILE A O 1
ATOM 770 N N . GLU A 1 98 ? 3.043 -10.185 0.961 1.00 90.00 98 GLU A N 1
ATOM 771 C CA . GLU A 1 98 ? 3.859 -10.735 -0.128 1.00 90.00 98 GLU A CA 1
ATOM 772 C C . GLU A 1 98 ? 2.965 -11.095 -1.321 1.00 90.00 98 GLU A C 1
ATOM 774 O O . GLU A 1 98 ? 1.847 -11.578 -1.160 1.00 90.00 98 GLU A O 1
ATOM 779 N N . TRP A 1 99 ? 3.450 -10.816 -2.529 1.00 92.81 99 TRP A N 1
ATOM 780 C CA . TRP A 1 99 ? 2.727 -11.120 -3.761 1.00 92.81 99 TRP A CA 1
ATOM 781 C C . TRP A 1 99 ? 3.293 -12.381 -4.400 1.00 92.81 99 TRP A C 1
ATOM 783 O O . TRP A 1 99 ? 4.478 -12.691 -4.253 1.00 92.81 99 TRP A O 1
ATOM 793 N N . ASP A 1 100 ? 2.456 -13.072 -5.165 1.00 90.75 100 ASP A N 1
ATOM 794 C CA . ASP A 1 100 ? 2.866 -14.264 -5.892 1.00 90.75 100 ASP A CA 1
ATOM 795 C C . ASP A 1 100 ? 4.003 -13.960 -6.879 1.00 90.75 100 ASP A C 1
ATOM 797 O O . ASP A 1 100 ? 3.944 -13.052 -7.720 1.00 90.75 100 ASP A O 1
ATOM 801 N N . LYS A 1 101 ? 5.059 -14.774 -6.802 1.00 88.62 101 LYS A N 1
ATOM 802 C CA . LYS A 1 101 ? 6.184 -14.718 -7.742 1.00 88.62 101 LYS A CA 1
ATOM 803 C C . LYS A 1 101 ? 5.684 -15.032 -9.162 1.00 88.62 101 LYS A C 1
ATOM 805 O O . LYS A 1 101 ? 4.856 -15.925 -9.323 1.00 88.62 101 LYS A O 1
ATOM 810 N N . PRO A 1 102 ? 6.210 -14.364 -10.207 1.00 89.94 102 PRO A N 1
ATOM 811 C CA . PRO A 1 102 ? 7.418 -13.530 -10.218 1.00 89.94 102 PRO A CA 1
ATOM 812 C C . PRO A 1 102 ? 7.174 -12.030 -9.965 1.00 89.94 102 PRO A C 1
ATOM 814 O O . PRO A 1 102 ? 8.095 -11.230 -10.141 1.00 89.94 102 PRO A O 1
ATOM 817 N N . HIS A 1 103 ? 5.957 -11.622 -9.602 1.00 89.75 103 HIS A N 1
ATOM 818 C CA . HIS A 1 103 ? 5.596 -10.210 -9.511 1.00 89.75 103 HIS A CA 1
ATOM 819 C C . HIS A 1 103 ? 6.127 -9.572 -8.223 1.00 89.75 103 HIS A C 1
ATOM 821 O O . HIS A 1 103 ? 6.142 -10.184 -7.159 1.00 89.75 103 HIS A O 1
ATOM 827 N N . ARG A 1 104 ? 6.592 -8.322 -8.317 1.00 89.31 104 ARG A N 1
ATOM 828 C CA . ARG A 1 104 ? 7.024 -7.558 -7.139 1.00 89.31 104 ARG A CA 1
ATOM 829 C C . ARG A 1 104 ? 5.803 -6.989 -6.428 1.00 89.31 104 ARG A C 1
ATOM 831 O O . ARG A 1 104 ? 4.940 -6.410 -7.083 1.00 89.31 104 ARG A O 1
ATOM 838 N N . SER A 1 105 ? 5.781 -7.094 -5.102 1.00 89.81 105 SER A N 1
ATOM 839 C CA . SER A 1 105 ? 4.741 -6.468 -4.289 1.00 89.81 105 SER A CA 1
ATOM 840 C C . SER A 1 105 ? 4.848 -4.945 -4.285 1.00 89.81 105 SER A C 1
ATOM 842 O O . SER A 1 105 ? 5.860 -4.361 -4.710 1.00 89.81 105 SER A O 1
ATOM 844 N N . LEU A 1 106 ? 3.807 -4.297 -3.756 1.00 88.44 106 LEU A N 1
ATOM 845 C CA . LEU A 1 106 ? 3.795 -2.855 -3.532 1.00 88.44 106 LEU A CA 1
ATOM 846 C C . LEU A 1 106 ? 4.999 -2.424 -2.677 1.00 88.44 106 LEU A C 1
ATOM 848 O O . LEU A 1 106 ? 5.751 -1.542 -3.087 1.00 88.44 106 LEU A O 1
ATOM 852 N N . TYR A 1 107 ? 5.254 -3.109 -1.556 1.00 88.56 107 TYR A N 1
ATOM 853 C CA . TYR A 1 107 ? 6.419 -2.863 -0.699 1.00 88.56 107 TYR A CA 1
ATOM 854 C C . TYR A 1 107 ? 7.743 -3.027 -1.426 1.00 88.56 107 TYR A C 1
ATOM 856 O O . TYR A 1 107 ? 8.609 -2.157 -1.322 1.00 88.56 107 TYR A O 1
ATOM 864 N N . SER A 1 108 ? 7.929 -4.123 -2.166 1.00 88.00 108 SER A N 1
ATOM 865 C CA . SER A 1 108 ? 9.200 -4.364 -2.851 1.00 88.00 108 SER A CA 1
ATOM 866 C C . SER A 1 108 ? 9.472 -3.293 -3.903 1.00 88.00 108 SER A C 1
ATOM 868 O O . SER A 1 108 ? 10.609 -2.849 -4.046 1.00 88.00 108 SER A O 1
ATOM 870 N N . THR A 1 109 ? 8.433 -2.856 -4.614 1.00 88.12 109 THR A N 1
ATOM 871 C CA . THR A 1 109 ? 8.539 -1.838 -5.664 1.00 88.12 109 THR A CA 1
ATOM 872 C C . THR A 1 109 ? 8.787 -0.453 -5.072 1.00 88.12 109 THR A C 1
ATOM 874 O O . THR A 1 109 ? 9.738 0.219 -5.468 1.00 88.12 109 THR A O 1
ATOM 877 N N . LEU A 1 110 ? 7.999 -0.051 -4.071 1.00 84.25 110 LEU A N 1
ATOM 878 C CA . LEU A 1 110 ? 8.120 1.259 -3.435 1.00 84.25 110 LEU A CA 1
ATOM 879 C C . LEU A 1 110 ? 9.483 1.422 -2.749 1.00 84.25 110 LEU A C 1
ATOM 881 O O . LEU A 1 110 ? 10.189 2.397 -2.994 1.00 84.25 110 LEU A O 1
ATOM 885 N N . ASN A 1 111 ? 9.905 0.436 -1.951 1.00 84.88 111 ASN A N 1
ATOM 886 C CA . ASN A 1 111 ? 11.196 0.500 -1.263 1.00 84.88 111 ASN A CA 1
ATOM 887 C C . ASN A 1 111 ? 12.380 0.471 -2.220 1.00 84.88 111 ASN A C 1
ATOM 889 O O . ASN A 1 111 ? 13.406 1.085 -1.934 1.00 84.88 111 ASN A O 1
ATOM 893 N N . TYR A 1 112 ? 12.265 -0.241 -3.342 1.00 87.00 112 TYR A N 1
ATOM 894 C CA . TYR A 1 112 ? 13.287 -0.202 -4.378 1.00 87.00 112 TYR A CA 1
ATOM 895 C C . TYR A 1 112 ? 13.403 1.208 -4.970 1.00 87.00 112 TYR A C 1
ATOM 897 O O . TYR A 1 112 ? 14.505 1.749 -5.018 1.00 87.00 112 TYR A O 1
ATOM 905 N N . ASN A 1 113 ? 12.290 1.836 -5.350 1.00 83.25 113 ASN A N 1
ATOM 906 C CA . ASN A 1 113 ? 12.307 3.177 -5.941 1.00 83.25 113 ASN A CA 1
ATOM 907 C C . ASN A 1 113 ? 12.804 4.243 -4.950 1.00 83.25 113 ASN A C 1
ATOM 909 O O . ASN A 1 113 ? 13.612 5.092 -5.321 1.00 83.25 113 ASN A O 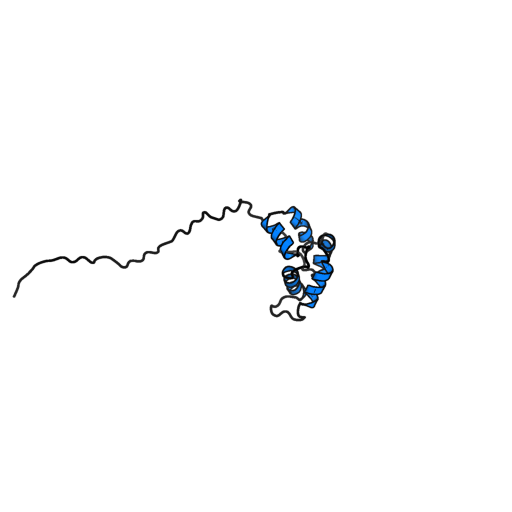1
ATOM 913 N N . LEU A 1 114 ? 12.402 4.150 -3.676 1.00 77.69 114 LEU A N 1
ATOM 914 C CA . LEU A 1 114 ? 12.872 5.043 -2.610 1.00 77.69 114 LEU A CA 1
ATOM 915 C C . LEU A 1 114 ? 14.385 4.919 -2.378 1.00 77.69 114 LEU A C 1
ATOM 917 O O . LEU A 1 114 ? 15.076 5.929 -2.287 1.00 77.69 114 LEU A O 1
ATOM 921 N N . LYS A 1 115 ? 14.917 3.690 -2.319 1.00 80.38 115 LYS A N 1
ATOM 922 C CA . LYS A 1 115 ? 16.356 3.446 -2.107 1.00 80.38 115 LYS A CA 1
ATOM 923 C C . LYS A 1 115 ? 17.222 3.902 -3.276 1.00 80.38 115 LYS A C 1
ATOM 925 O O . LYS A 1 115 ? 18.356 4.306 -3.055 1.00 80.38 115 LYS A O 1
ATOM 930 N N . ASN A 1 116 ? 16.705 3.813 -4.499 1.00 80.25 116 ASN A N 1
ATOM 931 C CA . ASN A 1 116 ? 17.436 4.200 -5.707 1.00 80.25 116 ASN A CA 1
ATOM 932 C C . ASN A 1 116 ? 17.181 5.654 -6.126 1.00 80.25 116 ASN A C 1
ATOM 934 O O . ASN A 1 116 ? 17.674 6.074 -7.169 1.00 80.25 116 ASN A O 1
ATOM 938 N N . ASN A 1 117 ? 16.427 6.416 -5.324 1.00 70.94 117 ASN A N 1
ATOM 939 C CA . ASN A 1 117 ? 16.099 7.818 -5.578 1.00 70.94 117 ASN A CA 1
ATOM 940 C C . ASN A 1 117 ? 15.456 8.062 -6.963 1.00 70.94 117 ASN A C 1
ATOM 942 O O . ASN A 1 117 ? 15.624 9.119 -7.575 1.00 70.94 117 ASN A O 1
ATOM 946 N N . ASP A 1 118 ? 14.705 7.078 -7.468 1.00 73.94 118 ASP A N 1
ATOM 947 C CA . ASP A 1 118 ? 14.040 7.149 -8.771 1.00 73.94 118 ASP A CA 1
ATOM 948 C C . ASP A 1 118 ? 12.722 7.925 -8.640 1.00 73.94 118 ASP A C 1
ATOM 950 O O . ASP A 1 118 ? 11.625 7.369 -8.564 1.00 73.94 118 ASP A O 1
ATOM 954 N N . ARG A 1 119 ? 12.845 9.253 -8.544 1.00 68.88 119 ARG A N 1
ATOM 955 C CA . ARG A 1 119 ? 11.704 10.167 -8.392 1.00 68.88 119 ARG A CA 1
ATOM 956 C C . ARG A 1 119 ? 10.675 10.039 -9.524 1.00 68.88 119 ARG A C 1
ATOM 958 O O . ARG A 1 119 ? 9.486 10.042 -9.207 1.00 68.88 119 ARG A O 1
ATOM 965 N N . PRO A 1 120 ? 11.059 9.894 -10.809 1.00 70.38 120 PRO A N 1
ATOM 966 C CA . PRO A 1 120 ? 10.101 9.605 -11.873 1.00 70.38 120 PRO A CA 1
ATOM 967 C C . PRO A 1 120 ? 9.294 8.322 -11.635 1.00 70.38 120 PRO A C 1
ATOM 969 O O . PRO A 1 120 ? 8.084 8.330 -11.847 1.00 70.38 120 PRO A O 1
ATOM 972 N N . ALA A 1 121 ? 9.917 7.249 -11.134 1.00 66.06 121 ALA A N 1
ATOM 973 C CA . ALA A 1 121 ? 9.206 6.014 -10.797 1.00 66.06 121 ALA A CA 1
ATOM 974 C C . ALA A 1 121 ? 8.302 6.136 -9.558 1.00 66.06 121 ALA A C 1
ATOM 976 O O . ALA A 1 121 ? 7.440 5.282 -9.347 1.00 66.06 121 ALA A O 1
ATOM 977 N N . LEU A 1 122 ? 8.458 7.191 -8.751 1.00 68.38 122 LEU A N 1
ATOM 978 C CA . LEU A 1 122 ? 7.555 7.518 -7.645 1.00 68.38 122 LEU A CA 1
ATOM 979 C C . LEU A 1 122 ? 6.320 8.319 -8.099 1.00 68.38 122 LEU A C 1
ATOM 981 O O . LEU A 1 122 ? 5.293 8.260 -7.423 1.00 68.38 122 LEU A O 1
ATOM 985 N N . LEU A 1 123 ? 6.363 8.973 -9.271 1.00 66.50 123 LEU A N 1
ATOM 986 C CA . LEU A 1 123 ? 5.250 9.778 -9.805 1.00 66.50 123 LEU A CA 1
ATOM 987 C C . LEU A 1 123 ? 3.900 9.046 -9.841 1.00 66.50 123 LEU A C 1
ATOM 989 O O . LEU A 1 123 ? 2.894 9.668 -9.498 1.00 66.50 123 LEU A O 1
ATOM 993 N N . PRO A 1 124 ? 3.814 7.753 -10.209 1.00 65.50 124 PRO A N 1
ATOM 994 C CA . PRO A 1 124 ? 2.527 7.074 -10.209 1.00 65.50 124 PRO A CA 1
ATOM 995 C C . PRO A 1 124 ? 1.937 6.912 -8.806 1.00 65.50 124 PRO A C 1
ATOM 997 O O . PRO A 1 124 ? 0.725 7.018 -8.639 1.00 65.50 124 PRO A O 1
ATOM 1000 N N . PHE A 1 125 ? 2.782 6.730 -7.787 1.00 61.38 125 PHE A N 1
ATOM 1001 C CA . PHE A 1 125 ? 2.356 6.612 -6.390 1.00 61.38 125 PHE A CA 1
ATOM 1002 C C . PHE A 1 125 ? 1.902 7.941 -5.802 1.00 61.38 125 PHE A C 1
ATOM 1004 O O . PHE A 1 125 ? 1.146 7.940 -4.835 1.00 61.38 125 PHE A O 1
ATOM 1011 N N . HIS A 1 126 ? 2.292 9.068 -6.408 1.00 59.16 126 HIS A N 1
ATOM 1012 C CA . HIS A 1 126 ? 1.763 10.366 -6.006 1.00 59.16 126 HIS A CA 1
ATOM 1013 C C . HIS A 1 126 ? 0.234 10.385 -6.146 1.00 59.16 126 HIS A C 1
ATOM 1015 O O . HIS A 1 126 ? -0.425 11.009 -5.333 1.00 59.16 126 HIS A O 1
ATOM 1021 N N . ARG A 1 127 ? -0.351 9.629 -7.094 1.00 50.31 127 ARG A N 1
ATOM 1022 C CA . ARG A 1 127 ? -1.812 9.525 -7.274 1.00 50.31 127 ARG A CA 1
ATOM 1023 C C . ARG A 1 127 ? -2.544 8.677 -6.230 1.00 50.31 127 ARG A C 1
ATOM 1025 O O . ARG A 1 127 ? -3.758 8.818 -6.140 1.00 50.31 127 ARG A O 1
ATOM 1032 N N . ILE A 1 128 ? -1.848 7.868 -5.419 1.00 50.75 128 ILE A N 1
ATOM 1033 C CA . ILE A 1 128 ? -2.457 7.325 -4.186 1.00 50.75 128 ILE A CA 1
ATOM 1034 C C . ILE A 1 128 ? -2.868 8.488 -3.261 1.00 50.75 128 ILE A C 1
ATOM 1036 O O . ILE A 1 128 ? -3.802 8.360 -2.478 1.00 50.75 128 ILE A O 1
ATOM 1040 N N . PHE A 1 129 ? -2.239 9.657 -3.412 1.00 49.00 129 PHE A N 1
ATOM 1041 C CA . PHE A 1 129 ? -2.403 10.806 -2.528 1.00 49.00 129 PHE A CA 1
ATOM 1042 C C . PHE A 1 129 ? -2.428 12.144 -3.289 1.00 49.00 129 PHE A C 1
ATOM 1044 O O . PHE A 1 129 ? -1.860 13.134 -2.837 1.00 49.00 129 PHE A O 1
ATOM 1051 N N . ASN A 1 130 ? -3.022 12.180 -4.486 1.00 32.66 130 ASN A N 1
ATOM 1052 C CA . ASN A 1 130 ? -3.247 13.434 -5.206 1.00 32.66 130 ASN A CA 1
ATOM 1053 C C . ASN A 1 130 ? -4.378 13.265 -6.222 1.00 32.66 130 ASN A C 1
ATOM 1055 O O . ASN A 1 130 ? -4.262 12.464 -7.162 1.00 32.66 130 ASN A O 1
ATOM 1059 N N . LYS A 1 131 ? -5.464 14.030 -6.057 1.00 43.84 131 LYS A N 1
ATOM 1060 C CA . LYS A 1 131 ? -6.477 14.199 -7.104 1.00 43.84 131 LYS A CA 1
ATOM 1061 C C . LYS A 1 131 ? -6.357 15.580 -7.728 1.00 43.84 131 LYS A C 1
ATOM 1063 O O . LYS A 1 131 ? -6.240 16.587 -7.044 1.00 43.84 131 LYS A O 1
ATOM 1068 N N . GLY A 1 132 ? -6.448 15.582 -9.054 1.00 43.31 132 GLY A N 1
ATOM 1069 C CA . GLY A 1 132 ? -6.603 16.787 -9.848 1.00 43.31 132 GLY A CA 1
ATOM 1070 C C . GLY A 1 132 ? -7.809 17.622 -9.422 1.00 43.31 132 GLY A C 1
ATOM 1071 O O . GLY A 1 132 ? -8.847 17.092 -9.012 1.00 43.31 132 GLY A O 1
ATOM 1072 N N . LEU A 1 133 ? -7.616 18.928 -9.578 1.00 36.84 133 LEU A N 1
ATOM 1073 C CA . LEU A 1 133 ? -8.670 19.870 -9.937 1.00 36.84 133 LEU A CA 1
ATOM 1074 C C . LEU A 1 133 ? -9.248 19.513 -11.314 1.00 36.84 133 LEU A C 1
ATOM 1076 O O . LEU A 1 133 ? -8.463 19.045 -12.176 1.00 36.84 133 LEU A O 1
#

Foldseek 3Di:
DDDDDDDDDDDDDDDPDDDPPPPPPDPPPDPPVPCPPDPPPPLVVFDQDQQCQLCVLCPVVFDPLVVLLVVLLVPQDCDDPPPDHSRVSSVVSQLPDADDPPGGGPVRQVVVCVVVVVVVSCVSNVSSRDDDD

pLDDT: mean 71.71, std 20.28, range [32.66, 96.31]

Organism: NCBI:txid433720